Protein AF-A0A7C7ZT08-F1 (afdb_monomer_lite)

Foldseek 3Di:
DDDDDLDDDAFDDQQDPPDPSCVVQVVVVFFQDPPCVQRDRLAQRGQDDPDGSVVVNVVSVVVQCVVCVVHHRVVSVVVVVVVVQVVCVVVVNHDDPPPVCVQPDPRDGND

Secondary structure (DSSP, 8-state):
-----S----------TTSHHHHHHHHTT-B----GGG-SSSS--B--SSS-HHHHHHHHHHHHHHHTSSS-HHHHHHHHHHHHHHHHHHTT------GGGTTEETTEE--

Sequence (111 aa):
LEIELDLAEFTVLTPFPHTTAFEDLHRQNRILSRDWNEYSADRVVFQPAQMSPEKLQELYHYAWDAFYRDEPQSFKMFKLLQQVSKREMRDNTYRPRKRELASQAFGEKVL

pLDDT: mean 92.22, std 8.61, range [45.69, 98.38]

Radius of gyration: 20.72 Å; chains: 1; bounding box: 52×33×48 Å

Structure (mmCIF, N/CA/C/O backbone):
data_AF-A0A7C7ZT08-F1
#
_entry.id   AF-A0A7C7ZT08-F1
#
loop_
_atom_site.group_PDB
_atom_site.id
_atom_site.type_symbol
_atom_site.label_atom_id
_atom_site.label_alt_id
_atom_site.label_comp_id
_atom_site.label_asym_id
_atom_site.label_entity_id
_atom_site.label_seq_id
_atom_site.pdbx_PDB_ins_code
_atom_site.Cartn_x
_atom_site.Cartn_y
_atom_site.Cartn_z
_atom_site.occupancy
_atom_site.B_iso_or_equiv
_atom_site.auth_seq_id
_atom_site.auth_comp_id
_atom_site.auth_asym_id
_atom_site.auth_atom_id
_atom_site.pdbx_PDB_model_num
ATOM 1 N N . LEU A 1 1 ? -13.095 -6.421 -23.282 1.00 45.69 1 LEU A N 1
ATOM 2 C CA . LEU A 1 1 ? -11.837 -5.659 -23.160 1.00 45.69 1 LEU A CA 1
ATOM 3 C C . LEU A 1 1 ? -11.136 -6.222 -21.934 1.00 45.69 1 LEU A C 1
ATOM 5 O O . LEU A 1 1 ? -11.528 -5.879 -20.829 1.00 45.69 1 LEU A O 1
ATOM 9 N N . GLU A 1 2 ? -10.233 -7.181 -22.112 1.00 51.94 2 GLU A N 1
ATOM 10 C CA . GLU A 1 2 ? -9.375 -7.642 -21.015 1.00 51.94 2 GLU A CA 1
ATOM 11 C C . GLU A 1 2 ? -8.186 -6.685 -20.956 1.00 51.94 2 GLU A C 1
ATOM 13 O O . GLU A 1 2 ? -7.490 -6.500 -21.954 1.00 51.94 2 GLU A O 1
ATOM 18 N N . ILE A 1 3 ? -8.031 -5.987 -19.832 1.00 71.44 3 ILE A N 1
ATOM 19 C CA . ILE A 1 3 ? -6.866 -5.139 -19.583 1.00 71.44 3 ILE A CA 1
ATOM 20 C C . ILE A 1 3 ? -5.838 -6.035 -18.902 1.00 71.44 3 ILE A C 1
ATOM 22 O O . ILE A 1 3 ? -6.034 -6.441 -17.757 1.00 71.44 3 ILE A O 1
ATOM 26 N N . GLU A 1 4 ? -4.766 -6.364 -19.613 1.00 75.69 4 GLU A N 1
ATOM 27 C CA . GLU A 1 4 ? -3.625 -7.066 -19.037 1.00 75.69 4 GLU A CA 1
ATOM 28 C C . GLU A 1 4 ? -2.825 -6.063 -18.192 1.00 75.69 4 GLU A C 1
ATOM 30 O O . GLU A 1 4 ? -2.284 -5.087 -18.709 1.00 75.69 4 GLU A O 1
ATOM 35 N N . LEU A 1 5 ? -2.841 -6.239 -16.869 1.00 80.38 5 LEU A N 1
ATOM 36 C CA . LEU A 1 5 ? -2.156 -5.346 -15.935 1.00 80.38 5 LEU A CA 1
ATOM 37 C C . LEU A 1 5 ? -0.705 -5.800 -15.737 1.00 80.38 5 LEU A C 1
ATOM 39 O O . LEU A 1 5 ? -0.443 -6.881 -15.199 1.00 80.38 5 LEU A O 1
ATOM 43 N N . ASP A 1 6 ? 0.242 -4.940 -16.110 1.00 84.06 6 ASP A N 1
ATOM 44 C CA . ASP A 1 6 ? 1.671 -5.193 -15.898 1.00 84.06 6 ASP A CA 1
ATOM 45 C C . ASP A 1 6 ? 2.027 -5.198 -14.403 1.00 84.06 6 ASP A C 1
ATOM 47 O O . ASP A 1 6 ? 2.751 -6.076 -13.931 1.00 84.06 6 ASP A O 1
ATOM 51 N N . LEU A 1 7 ? 1.475 -4.242 -13.650 1.00 91.38 7 LEU A N 1
ATOM 52 C CA . LEU A 1 7 ? 1.667 -4.044 -12.213 1.00 91.38 7 LEU A CA 1
ATOM 53 C C . LEU A 1 7 ? 0.369 -3.542 -11.576 1.00 91.38 7 LEU A C 1
ATOM 55 O O . LEU A 1 7 ? -0.373 -2.773 -12.187 1.00 91.38 7 LEU A O 1
ATOM 59 N N . ALA A 1 8 ? 0.137 -3.937 -10.329 1.00 92.50 8 ALA A N 1
ATOM 60 C CA . ALA A 1 8 ? -0.944 -3.428 -9.495 1.00 92.50 8 ALA A CA 1
ATOM 61 C C . ALA A 1 8 ? -0.421 -3.075 -8.099 1.00 92.50 8 ALA A C 1
ATOM 63 O O . ALA A 1 8 ? 0.450 -3.763 -7.563 1.00 92.50 8 ALA A O 1
ATOM 64 N N . GLU A 1 9 ? -0.977 -2.010 -7.532 1.00 93.62 9 GLU A N 1
ATOM 65 C CA . GLU A 1 9 ? -0.759 -1.581 -6.154 1.00 93.62 9 GLU A CA 1
ATOM 66 C C . GLU A 1 9 ? -2.086 -1.726 -5.411 1.00 93.62 9 GLU A C 1
ATOM 68 O O . GLU A 1 9 ? -3.117 -1.239 -5.885 1.00 93.62 9 GLU A O 1
ATOM 73 N N . PHE A 1 10 ? -2.068 -2.382 -4.254 1.00 95.75 10 PHE A N 1
ATOM 74 C CA . PHE A 1 10 ? -3.242 -2.503 -3.395 1.00 95.75 10 PHE A CA 1
ATOM 75 C C . PHE A 1 10 ? -2.988 -1.759 -2.092 1.00 95.75 10 PHE A C 1
ATOM 77 O O . PHE A 1 10 ? -1.903 -1.858 -1.524 1.00 95.75 10 PHE A O 1
ATOM 84 N N . THR A 1 11 ? -3.998 -1.041 -1.608 1.00 96.88 11 THR A N 1
ATOM 85 C CA . THR A 1 11 ? -3.939 -0.269 -0.364 1.00 96.88 11 THR A CA 1
ATOM 86 C C . THR A 1 11 ? -5.194 -0.490 0.473 1.00 96.88 11 THR A C 1
ATOM 88 O O . THR A 1 11 ? -6.270 -0.817 -0.034 1.00 96.88 11 THR A O 1
ATOM 91 N N . VAL A 1 12 ? -5.051 -0.308 1.780 1.00 96.62 12 VAL A N 1
ATOM 92 C CA . VAL A 1 12 ? -6.152 -0.201 2.734 1.00 96.62 12 VAL A CA 1
ATOM 93 C C . VAL A 1 12 ? -6.524 1.273 2.877 1.00 96.62 12 VAL A C 1
ATOM 95 O O . VAL A 1 12 ? -5.661 2.150 2.863 1.00 96.62 12 VAL A O 1
ATOM 98 N N . LEU A 1 13 ? -7.817 1.564 3.056 1.00 96.12 13 LEU A N 1
ATOM 99 C CA . LEU A 1 13 ? -8.257 2.904 3.442 1.00 96.12 13 LEU A CA 1
ATOM 100 C C . LEU A 1 13 ? -7.587 3.307 4.763 1.00 96.12 13 LEU A C 1
ATOM 102 O O . LEU A 1 13 ? -7.962 2.823 5.831 1.00 96.12 13 LEU A O 1
ATOM 106 N N . THR A 1 14 ? -6.641 4.237 4.691 1.00 96.50 14 THR A N 1
ATOM 107 C CA . THR A 1 14 ? -6.030 4.860 5.865 1.00 96.50 14 THR A CA 1
ATOM 108 C C . THR A 1 14 ? -6.675 6.224 6.108 1.00 96.50 14 THR A C 1
ATOM 110 O O . THR A 1 14 ? -6.485 7.147 5.312 1.00 96.50 14 THR A O 1
ATOM 113 N N . PRO A 1 15 ? -7.461 6.386 7.187 1.00 96.44 15 PRO A N 1
ATOM 114 C CA . PRO A 1 15 ? -8.136 7.641 7.484 1.00 96.44 15 PRO A CA 1
ATOM 115 C C . PRO A 1 15 ? -7.160 8.648 8.101 1.00 96.44 15 PRO A C 1
ATOM 117 O O . PRO A 1 15 ? -7.121 8.812 9.311 1.00 96.44 15 PRO A O 1
ATOM 120 N N . PHE A 1 16 ? -6.352 9.327 7.290 1.00 96.50 16 PHE A N 1
ATOM 121 C CA . PHE A 1 16 ? -5.384 10.308 7.794 1.00 96.50 16 PHE A CA 1
ATOM 122 C C . PHE A 1 16 ? -6.044 11.451 8.589 1.00 96.50 16 PHE A C 1
ATOM 124 O O . PHE A 1 16 ? -7.184 11.829 8.289 1.00 96.50 16 PHE A O 1
ATOM 131 N N . PRO A 1 17 ? -5.348 12.033 9.584 1.00 93.00 17 PRO A N 1
ATOM 132 C CA . PRO A 1 17 ? -5.886 13.152 10.347 1.00 93.00 17 PRO A CA 1
ATOM 133 C C . PRO A 1 17 ? -6.268 14.320 9.429 1.00 93.00 17 PRO A C 1
ATOM 135 O O . PRO A 1 17 ? -5.640 14.549 8.398 1.00 93.00 17 PRO A O 1
ATOM 138 N N . HIS A 1 18 ? -7.319 15.048 9.814 1.00 93.81 18 HIS A N 1
ATOM 139 C CA . HIS A 1 18 ? -7.914 16.150 9.039 1.00 93.81 18 HIS A CA 1
ATOM 140 C C . HIS A 1 18 ? -8.552 15.747 7.697 1.00 93.81 18 HIS A C 1
ATOM 142 O O . HIS A 1 18 ? -8.845 16.609 6.871 1.00 93.81 18 HIS A O 1
ATOM 148 N N . THR A 1 19 ? -8.806 14.455 7.473 1.00 96.81 19 THR A N 1
ATOM 149 C CA . THR A 1 19 ? -9.636 13.991 6.353 1.00 96.81 19 THR A CA 1
ATOM 150 C C . THR A 1 19 ? -11.076 13.762 6.795 1.00 96.81 19 THR A C 1
ATOM 152 O O . THR A 1 19 ? -11.335 13.356 7.929 1.00 96.81 19 THR A O 1
ATOM 155 N N . THR A 1 20 ? -12.025 13.922 5.871 1.00 97.44 20 THR A N 1
ATOM 156 C CA . THR A 1 20 ? -13.435 13.581 6.120 1.00 97.44 20 THR A CA 1
ATOM 157 C C . THR A 1 20 ? -13.603 12.115 6.528 1.00 97.44 20 THR A C 1
ATOM 159 O O . THR A 1 20 ? -14.376 11.810 7.430 1.00 97.44 20 THR A O 1
ATOM 162 N N . ALA A 1 21 ? -12.809 11.208 5.946 1.00 96.31 21 ALA A N 1
ATOM 163 C CA . ALA A 1 21 ? -12.816 9.794 6.318 1.00 96.31 21 ALA A CA 1
ATOM 164 C C . ALA A 1 21 ? -12.464 9.580 7.800 1.00 96.31 21 ALA A C 1
ATOM 166 O O . ALA A 1 21 ? -13.111 8.781 8.480 1.00 96.31 21 ALA A O 1
ATOM 167 N N . PHE A 1 22 ? -11.467 10.308 8.314 1.00 97.06 22 PHE A N 1
ATOM 168 C CA . PHE A 1 22 ? -11.125 10.271 9.733 1.00 97.06 22 PHE A CA 1
ATOM 169 C C . PHE A 1 22 ? -12.235 10.849 10.600 1.00 97.06 22 PHE A C 1
ATOM 171 O O . PHE A 1 22 ? -12.626 10.208 11.569 1.00 97.06 22 PHE A O 1
ATOM 178 N N . GLU A 1 23 ? -12.773 12.018 10.250 1.00 97.25 23 GLU A N 1
ATOM 179 C CA . GLU A 1 23 ? -13.849 12.656 11.016 1.00 97.25 23 GLU A CA 1
ATOM 180 C C . GLU A 1 23 ? -15.087 11.759 11.137 1.00 97.25 23 GLU A C 1
ATOM 182 O O . GLU A 1 23 ? -15.634 11.597 12.233 1.00 97.25 23 GLU A O 1
ATOM 187 N N . ASP A 1 24 ? -15.499 11.128 10.037 1.00 97.81 24 ASP A N 1
ATOM 188 C CA . ASP A 1 24 ? -16.665 10.249 9.998 1.00 97.81 24 ASP A CA 1
ATOM 189 C C . ASP A 1 24 ? -16.453 8.981 10.828 1.00 97.81 24 ASP A C 1
ATOM 191 O O . ASP A 1 24 ? -17.298 8.624 11.655 1.00 97.81 24 ASP A O 1
ATOM 195 N N . LEU A 1 25 ? -15.314 8.305 10.648 1.00 97.81 25 LEU A N 1
ATOM 196 C CA . LEU A 1 25 ? -14.987 7.094 11.404 1.00 97.81 25 LEU A CA 1
ATOM 197 C C . LEU A 1 25 ? -14.755 7.396 12.886 1.00 97.81 25 LEU A C 1
ATOM 199 O O . LEU A 1 25 ? -15.140 6.599 13.742 1.00 97.81 25 LEU A O 1
ATOM 203 N N . HIS A 1 26 ? -14.177 8.553 13.207 1.00 97.00 26 HIS A N 1
ATOM 204 C CA . HIS A 1 26 ? -13.986 9.002 14.579 1.00 97.00 26 HIS A CA 1
ATOM 205 C C . HIS A 1 26 ? -15.326 9.266 15.270 1.00 97.00 26 HIS A C 1
ATOM 207 O O . HIS A 1 26 ? -15.555 8.747 16.361 1.00 97.00 26 HIS A O 1
ATOM 213 N N . ARG A 1 27 ? -16.251 9.981 14.612 1.00 97.69 27 ARG A N 1
ATOM 214 C CA . ARG A 1 27 ? -17.608 10.243 15.129 1.00 97.69 27 ARG A CA 1
ATOM 215 C C . ARG A 1 27 ? -18.398 8.958 15.373 1.00 97.69 27 ARG A C 1
ATOM 217 O O . ARG A 1 27 ? -19.195 8.887 16.301 1.00 97.69 27 ARG A O 1
ATOM 224 N N . GLN A 1 28 ? -18.159 7.940 14.551 1.00 97.69 28 GLN A N 1
ATOM 225 C CA . GLN A 1 28 ? -18.763 6.615 14.691 1.00 97.69 28 GLN A CA 1
ATOM 226 C C . GLN A 1 28 ? 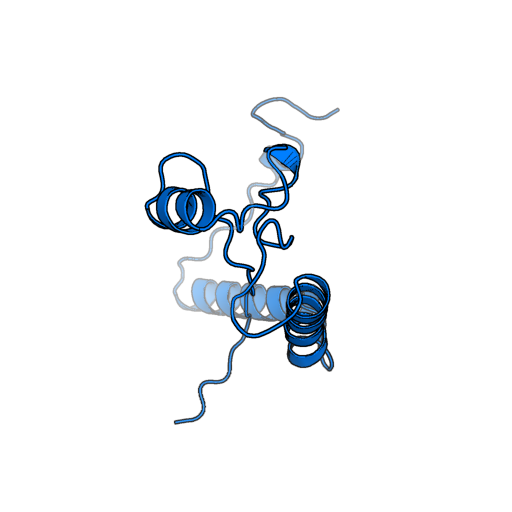-18.064 5.730 15.740 1.00 97.69 28 GLN A C 1
ATOM 228 O O . GLN A 1 28 ? -18.485 4.594 15.929 1.00 97.69 28 GLN A O 1
ATOM 233 N N . ASN A 1 29 ? -17.013 6.214 16.417 1.00 97.44 29 ASN A N 1
ATOM 234 C CA . ASN A 1 29 ? -16.169 5.437 17.336 1.00 97.44 29 ASN A CA 1
ATOM 235 C C . ASN A 1 29 ? -15.540 4.191 16.687 1.00 97.44 29 ASN A C 1
ATOM 237 O O . ASN A 1 29 ? -15.408 3.143 17.313 1.00 97.44 29 ASN A O 1
ATOM 241 N N . ARG A 1 30 ? -15.150 4.302 15.413 1.00 97.88 30 ARG A N 1
ATOM 242 C CA . ARG A 1 30 ? -14.594 3.201 14.614 1.00 97.88 30 ARG A CA 1
ATOM 243 C C . ARG A 1 30 ? -13.087 3.306 14.388 1.00 97.88 30 ARG A C 1
ATOM 245 O O . ARG A 1 30 ? -12.546 2.474 13.678 1.00 97.88 30 ARG A O 1
ATOM 252 N N . ILE A 1 31 ? -12.390 4.286 14.961 1.00 97.94 31 ILE A N 1
ATOM 253 C CA . ILE A 1 31 ? -10.917 4.356 14.911 1.00 97.94 31 ILE A CA 1
ATOM 254 C C . ILE A 1 31 ? -10.329 3.418 15.972 1.00 97.94 31 ILE A C 1
ATOM 256 O O . ILE A 1 31 ? -10.643 3.562 17.152 1.00 97.94 31 ILE A O 1
ATOM 260 N N . LEU A 1 32 ? -9.476 2.480 15.552 1.00 97.25 32 LEU A N 1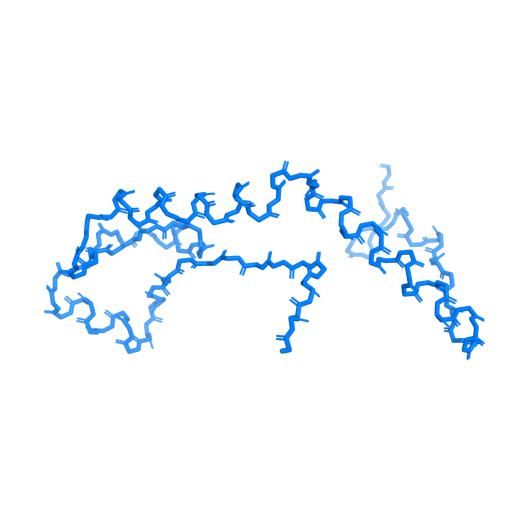
ATOM 261 C CA . LEU A 1 32 ? -8.859 1.472 16.425 1.00 97.25 32 LEU A CA 1
ATOM 262 C C . LEU A 1 32 ? -7.543 1.960 17.036 1.00 97.25 32 LEU A C 1
ATOM 264 O O . LEU A 1 32 ? -7.227 1.612 18.170 1.00 97.25 32 LEU A O 1
ATOM 268 N N . SER A 1 33 ? -6.792 2.785 16.301 1.00 95.56 33 SER A N 1
ATOM 269 C CA . SER A 1 33 ? -5.479 3.281 16.716 1.00 95.56 33 SER A CA 1
ATOM 270 C C . SER A 1 33 ? -5.323 4.774 16.452 1.00 95.56 33 SER A C 1
ATOM 272 O O . SER A 1 33 ? -5.809 5.302 15.451 1.00 95.56 33 SER A O 1
ATOM 274 N N . ARG A 1 34 ? -4.634 5.462 17.365 1.00 92.94 34 ARG A N 1
ATOM 275 C CA . ARG A 1 34 ? -4.231 6.874 17.232 1.00 92.94 34 ARG A CA 1
ATOM 276 C C . ARG A 1 34 ? -2.711 7.030 17.106 1.00 92.94 34 ARG A C 1
ATOM 278 O O . ARG A 1 34 ? -2.224 8.155 17.142 1.00 92.94 34 ARG A O 1
ATOM 285 N N . ASP A 1 35 ? -1.976 5.923 16.990 1.00 95.50 35 ASP A N 1
ATOM 286 C CA . ASP A 1 35 ? -0.551 5.968 16.677 1.00 95.50 35 ASP A CA 1
ATOM 287 C C . ASP A 1 35 ? -0.380 6.195 15.174 1.00 95.50 35 ASP A C 1
ATOM 289 O O . ASP A 1 35 ? -0.697 5.333 14.356 1.00 95.50 35 ASP A O 1
ATOM 293 N N . TRP A 1 36 ? 0.118 7.373 14.808 1.00 93.94 36 TRP A N 1
ATOM 294 C CA . TRP A 1 36 ? 0.313 7.767 13.416 1.00 93.94 36 TRP A CA 1
ATOM 295 C C . TRP A 1 36 ? 1.361 6.921 12.687 1.00 93.94 36 TRP A C 1
ATOM 297 O O . TRP A 1 36 ? 1.331 6.867 11.461 1.00 93.94 36 TRP A O 1
ATOM 307 N N . ASN A 1 37 ? 2.239 6.216 13.409 1.00 95.31 37 ASN A N 1
ATOM 308 C CA . ASN A 1 37 ? 3.184 5.281 12.795 1.00 95.31 37 ASN A CA 1
ATOM 309 C C . ASN A 1 37 ? 2.481 4.078 12.144 1.00 95.31 37 ASN A C 1
ATOM 311 O O . ASN A 1 37 ? 3.068 3.416 11.297 1.00 95.31 37 ASN A O 1
ATOM 315 N N . GLU A 1 38 ? 1.225 3.801 12.508 1.00 95.50 38 GLU A N 1
ATOM 316 C CA . GLU A 1 38 ? 0.430 2.712 11.929 1.00 95.50 38 GLU A CA 1
ATOM 317 C C . GLU A 1 38 ? -0.330 3.120 10.653 1.00 95.50 38 GLU A C 1
ATOM 319 O O . GLU A 1 38 ? -1.012 2.297 10.047 1.00 95.50 38 GLU A O 1
ATOM 324 N N .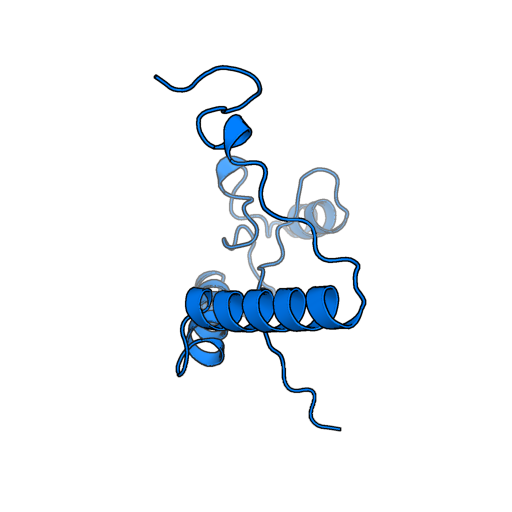 TYR A 1 39 ? -0.249 4.388 10.237 1.00 96.31 39 TYR A N 1
ATOM 325 C CA . TYR A 1 39 ? -1.024 4.949 9.127 1.00 96.31 39 TYR A CA 1
ATOM 326 C C . TYR A 1 39 ? -0.239 4.839 7.809 1.00 96.31 39 TYR A C 1
ATOM 328 O O . TYR A 1 39 ? 0.103 5.839 7.181 1.00 96.31 39 TYR A O 1
ATOM 336 N N . SER A 1 40 ? 0.056 3.607 7.395 1.00 95.44 40 SER A N 1
ATOM 337 C CA . SER A 1 40 ? 0.984 3.281 6.299 1.00 95.44 40 SER A CA 1
ATOM 338 C C . SER A 1 40 ? 0.327 2.749 5.013 1.00 95.44 40 SER A C 1
ATOM 340 O O . SER A 1 40 ? 1.030 2.325 4.103 1.00 95.44 40 SER A O 1
ATOM 342 N N . ALA A 1 41 ? -1.006 2.812 4.889 1.00 96.31 41 ALA A N 1
ATOM 343 C CA . ALA A 1 41 ? -1.787 2.328 3.732 1.00 96.31 41 ALA A CA 1
ATOM 344 C C . ALA A 1 41 ? -1.757 0.809 3.466 1.00 96.31 41 ALA A C 1
ATOM 346 O O . ALA A 1 41 ? -2.435 0.334 2.557 1.00 96.31 41 ALA A O 1
ATOM 347 N N . ASP A 1 42 ? -1.066 0.035 4.293 1.00 96.31 42 ASP A N 1
ATOM 348 C CA . ASP A 1 42 ? -1.067 -1.433 4.320 1.00 96.31 42 ASP A CA 1
ATOM 349 C C . ASP A 1 42 ? -1.732 -2.002 5.585 1.00 96.31 42 ASP A C 1
ATOM 351 O O . ASP A 1 42 ? -2.082 -3.182 5.630 1.00 96.31 42 ASP A O 1
ATOM 355 N N . ARG A 1 43 ? -1.940 -1.162 6.607 1.00 97.12 43 ARG A N 1
ATOM 356 C CA . ARG A 1 43 ? -2.490 -1.554 7.905 1.00 97.12 43 ARG A CA 1
ATOM 357 C C . ARG A 1 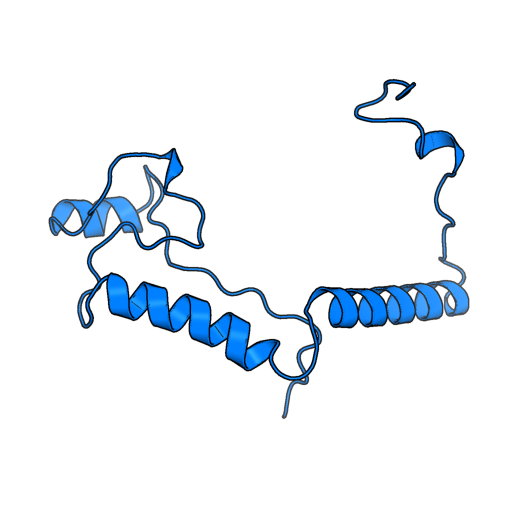43 ? -3.906 -1.034 8.139 1.00 97.12 43 ARG A C 1
ATOM 359 O O . ARG A 1 43 ? -4.211 0.147 7.958 1.00 97.12 43 ARG A O 1
ATOM 366 N N . VAL A 1 44 ? -4.773 -1.918 8.630 1.00 97.88 44 VAL A N 1
ATOM 367 C CA . VAL A 1 44 ? -6.130 -1.568 9.066 1.00 97.88 44 VAL A CA 1
ATOM 368 C C . VAL A 1 44 ? -6.095 -0.910 10.451 1.00 97.88 44 VAL A C 1
AT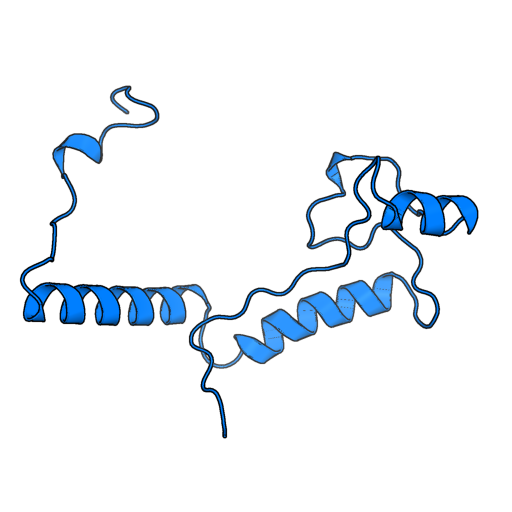OM 370 O O . VAL A 1 44 ? -5.800 -1.553 11.455 1.00 97.88 44 VAL A O 1
ATOM 373 N N . VAL A 1 45 ? -6.445 0.379 10.513 1.00 97.75 45 VAL A N 1
ATOM 374 C CA . VAL A 1 45 ? -6.483 1.188 11.756 1.00 97.75 45 VAL A CA 1
ATOM 375 C C . VAL A 1 45 ? -7.899 1.619 12.163 1.00 97.75 45 VAL A C 1
ATOM 377 O O . VAL A 1 45 ? -8.087 2.471 13.036 1.00 97.75 45 VAL A O 1
ATOM 380 N N . PHE A 1 46 ? -8.921 1.039 11.536 1.00 98.06 46 PHE A N 1
ATOM 381 C CA . PHE A 1 46 ? -10.328 1.336 11.794 1.00 98.06 46 PHE A CA 1
ATOM 382 C C . PHE A 1 46 ? -11.181 0.063 11.730 1.00 98.06 46 PHE A C 1
ATOM 384 O O . PHE A 1 46 ? -10.806 -0.909 11.085 1.00 98.06 46 PHE A O 1
ATOM 391 N N . GLN A 1 47 ? -12.347 0.074 12.372 1.00 98.12 47 GLN A N 1
ATOM 392 C CA . GLN A 1 47 ? -13.341 -0.993 12.336 1.00 98.12 47 GLN A CA 1
ATOM 393 C C . GLN A 1 47 ? -14.179 -0.877 11.056 1.00 98.12 47 GLN A C 1
ATOM 395 O O . GLN A 1 47 ? -14.945 0.086 10.943 1.00 98.12 47 GLN A O 1
ATOM 400 N N . PRO A 1 48 ? -14.117 -1.814 10.091 1.00 97.19 48 PRO A N 1
ATOM 401 C CA . PRO A 1 48 ? -14.996 -1.816 8.921 1.00 97.19 48 PRO A CA 1
ATOM 402 C C . PRO A 1 48 ? -16.459 -2.101 9.303 1.00 97.19 48 PRO A C 1
ATOM 404 O O . PRO A 1 48 ? -16.739 -2.645 10.367 1.00 97.19 48 PRO A O 1
ATOM 407 N N . ALA A 1 49 ? -17.408 -1.710 8.444 1.00 96.06 49 ALA A N 1
ATOM 408 C CA . ALA A 1 49 ? -18.839 -1.753 8.773 1.00 96.06 49 ALA A CA 1
ATOM 409 C C . ALA A 1 49 ? -19.454 -3.152 8.620 1.00 96.06 49 ALA A C 1
ATOM 411 O O . ALA A 1 49 ? -20.451 -3.455 9.262 1.00 96.06 49 ALA A O 1
ATOM 412 N N . GLN A 1 50 ? -18.886 -3.973 7.734 1.00 96.38 50 GLN A N 1
ATOM 413 C CA . GLN A 1 50 ? -19.459 -5.254 7.297 1.00 96.38 50 GLN A CA 1
ATOM 414 C C . GLN A 1 50 ? -18.499 -6.436 7.510 1.00 96.38 50 GLN A C 1
ATOM 416 O O . GLN A 1 50 ? -18.792 -7.554 7.105 1.00 96.38 50 GLN A O 1
ATOM 421 N N . MET A 1 51 ? -17.328 -6.196 8.106 1.00 97.06 51 MET A N 1
ATOM 422 C CA . MET A 1 51 ? -16.325 -7.227 8.373 1.00 97.06 51 MET A CA 1
ATOM 423 C C . MET A 1 51 ? -15.441 -6.830 9.552 1.00 97.06 51 MET A C 1
ATOM 425 O O . MET A 1 51 ? -15.418 -5.662 9.949 1.00 97.06 51 MET A O 1
ATOM 429 N N . SER A 1 52 ? -14.707 -7.799 10.097 1.00 98.25 52 SER A N 1
ATOM 430 C CA . SER A 1 52 ? -13.715 -7.521 11.131 1.00 98.25 52 SER A CA 1
ATOM 431 C C . SER A 1 52 ? -12.470 -6.836 10.535 1.00 98.25 52 SER A C 1
ATOM 433 O O . SER A 1 52 ? -12.204 -6.985 9.335 1.00 98.25 52 SER A O 1
ATOM 435 N N . PRO A 1 53 ? -11.698 -6.086 11.341 1.00 98.06 53 PRO A N 1
ATOM 436 C CA . PRO A 1 53 ? -10.434 -5.491 10.906 1.00 98.06 53 PRO A CA 1
ATOM 437 C C . PRO A 1 53 ? -9.450 -6.544 10.385 1.00 98.06 53 PRO A C 1
ATOM 439 O O . PRO A 1 53 ? -8.811 -6.346 9.355 1.00 98.06 53 PRO A O 1
ATOM 442 N N . GLU A 1 54 ? -9.398 -7.701 11.047 1.00 98.25 54 GLU A N 1
ATOM 443 C CA . GLU A 1 54 ? -8.531 -8.825 10.690 1.00 98.25 54 GLU A CA 1
ATOM 444 C C . GLU A 1 54 ? -8.917 -9.392 9.327 1.00 98.25 54 GLU A C 1
ATOM 446 O O . GLU A 1 54 ? -8.042 -9.694 8.519 1.00 98.25 54 GLU A O 1
ATOM 451 N N . LYS A 1 55 ? -10.222 -9.480 9.031 1.00 98.38 55 LYS A N 1
ATOM 452 C CA . LYS A 1 55 ? -10.676 -9.950 7.723 1.00 98.38 55 LYS A CA 1
ATOM 453 C C . LYS A 1 55 ? -10.284 -8.987 6.606 1.00 98.38 55 LYS A C 1
ATOM 455 O O . LYS A 1 55 ? -9.888 -9.432 5.533 1.00 98.38 55 LYS A O 1
ATOM 460 N N . LEU A 1 56 ? -10.372 -7.678 6.843 1.00 98.25 56 LEU A N 1
ATOM 461 C CA . LEU A 1 56 ? -9.912 -6.694 5.863 1.00 98.25 56 LEU A CA 1
ATOM 462 C C . LEU A 1 56 ? -8.393 -6.792 5.645 1.00 98.25 56 LEU A C 1
ATOM 464 O O . LEU A 1 56 ? -7.942 -6.744 4.503 1.00 98.25 56 LEU A O 1
ATOM 468 N N . GLN A 1 57 ? -7.622 -6.990 6.717 1.00 98.38 57 GLN A N 1
ATOM 469 C CA . GLN A 1 57 ? -6.172 -7.180 6.641 1.00 98.38 57 GLN A CA 1
ATOM 470 C C . GLN A 1 57 ? -5.807 -8.457 5.862 1.00 98.38 57 GLN A C 1
ATOM 472 O O . GLN A 1 57 ? -4.933 -8.434 5.000 1.00 98.38 57 GLN A O 1
ATOM 477 N N . GLU A 1 58 ? -6.514 -9.564 6.104 1.00 98.38 58 GLU A N 1
ATOM 478 C CA . GLU A 1 58 ? -6.360 -10.818 5.355 1.00 98.38 58 GLU A CA 1
ATOM 479 C C . GLU A 1 58 ? -6.630 -10.616 3.856 1.00 98.38 58 GLU A C 1
ATOM 481 O O . GLU A 1 58 ? -5.852 -11.063 3.016 1.00 98.38 58 GLU A O 1
ATOM 486 N N . LEU A 1 59 ? -7.710 -9.906 3.509 1.00 97.94 59 LEU A N 1
ATOM 487 C CA . LEU A 1 59 ? -8.068 -9.627 2.116 1.00 97.94 59 LEU A CA 1
ATOM 488 C C . LEU A 1 59 ? -7.043 -8.731 1.411 1.00 97.94 59 LEU A C 1
ATOM 490 O O . LEU A 1 59 ? -6.798 -8.921 0.220 1.00 97.94 59 LEU A O 1
ATOM 494 N N . TYR A 1 60 ? -6.431 -7.790 2.133 1.00 97.88 60 TYR A N 1
ATOM 495 C CA . TYR A 1 60 ? -5.319 -6.993 1.618 1.00 97.88 60 TYR A CA 1
ATOM 496 C C . TYR A 1 60 ? -4.136 -7.883 1.211 1.00 97.88 60 TYR A C 1
ATOM 498 O O . TYR A 1 60 ? -3.665 -7.789 0.077 1.00 97.88 60 TYR A O 1
ATOM 506 N N . HIS A 1 61 ? -3.703 -8.798 2.086 1.00 97.94 61 HIS A N 1
ATOM 507 C CA . HIS A 1 61 ? -2.623 -9.737 1.763 1.00 97.94 61 HIS A CA 1
ATOM 508 C C . HIS A 1 61 ? -3.006 -10.677 0.614 1.00 97.94 61 HIS A C 1
ATOM 510 O O . HIS A 1 61 ? -2.231 -10.853 -0.323 1.00 97.94 61 HIS A O 1
ATOM 516 N N . TYR A 1 62 ? -4.239 -11.193 0.623 1.00 97.94 62 TYR A N 1
ATOM 517 C CA . TYR A 1 62 ? -4.756 -12.033 -0.455 1.00 97.94 62 TYR A CA 1
ATOM 518 C C . TYR A 1 62 ? -4.700 -11.341 -1.824 1.00 97.94 62 TYR A C 1
ATOM 520 O O . TYR A 1 62 ? -4.381 -11.994 -2.812 1.00 97.94 62 TYR A O 1
ATOM 528 N N . ALA A 1 63 ? -4.997 -10.040 -1.910 1.00 96.75 63 ALA A N 1
ATOM 529 C CA . ALA A 1 63 ? -4.953 -9.308 -3.176 1.00 96.75 63 ALA A CA 1
ATOM 530 C C . ALA A 1 63 ? -3.538 -9.286 -3.781 1.00 96.75 63 ALA A C 1
ATOM 532 O O . ALA A 1 63 ? -3.371 -9.586 -4.966 1.00 96.75 63 ALA A O 1
ATOM 533 N N . TRP A 1 64 ? -2.526 -9.008 -2.955 1.00 96.44 64 TRP A N 1
ATOM 534 C CA . TRP A 1 64 ? -1.119 -9.063 -3.353 1.00 96.44 64 TRP A CA 1
ATOM 535 C C . TRP A 1 64 ? -0.695 -10.479 -3.758 1.00 96.44 64 TRP A C 1
ATOM 537 O O . TRP A 1 64 ? -0.174 -10.671 -4.859 1.00 96.44 64 TRP A O 1
ATOM 547 N N . ASP A 1 65 ? -0.982 -11.476 -2.918 1.00 95.88 65 ASP A N 1
ATOM 548 C CA . ASP A 1 65 ? -0.597 -12.871 -3.156 1.00 95.88 65 ASP A CA 1
ATOM 549 C C . ASP A 1 65 ? -1.277 -13.463 -4.392 1.00 95.88 65 ASP A C 1
ATOM 551 O O . ASP A 1 65 ? -0.671 -14.227 -5.140 1.00 95.88 65 ASP A O 1
ATOM 555 N N . ALA A 1 66 ? -2.545 -13.126 -4.627 1.00 95.56 66 ALA A N 1
ATOM 556 C CA . ALA A 1 66 ? -3.285 -13.602 -5.786 1.00 95.56 66 ALA A CA 1
ATOM 557 C C . ALA A 1 66 ? -2.778 -12.962 -7.082 1.00 95.56 66 ALA A C 1
ATOM 559 O O . ALA A 1 66 ? -2.640 -13.665 -8.081 1.00 95.56 66 ALA A O 1
ATOM 560 N N . PHE A 1 67 ? -2.483 -11.658 -7.074 1.00 94.06 67 PHE A N 1
ATOM 561 C CA . PHE A 1 67 ? -2.029 -10.948 -8.271 1.00 94.06 67 PHE A CA 1
ATOM 562 C C . PHE A 1 67 ? -0.592 -11.318 -8.669 1.00 94.06 67 PHE A C 1
ATOM 564 O O . PHE A 1 67 ? -0.293 -11.449 -9.856 1.00 94.06 67 PHE A O 1
ATOM 571 N N . TYR A 1 68 ? 0.294 -11.515 -7.690 1.00 94.50 68 TYR A N 1
ATOM 572 C CA . TYR A 1 68 ? 1.710 -11.834 -7.915 1.00 94.50 68 TYR A CA 1
ATOM 573 C C . TYR A 1 68 ? 2.046 -13.322 -7.725 1.00 94.50 68 TYR A C 1
ATOM 575 O O . TYR A 1 68 ? 3.218 -13.676 -7.602 1.00 94.50 68 TYR A O 1
ATOM 583 N N . ARG A 1 69 ? 1.035 -14.204 -7.729 1.00 94.19 69 ARG A N 1
ATOM 584 C CA . ARG A 1 69 ? 1.201 -15.654 -7.528 1.00 94.19 69 ARG A CA 1
ATOM 585 C C . ARG A 1 69 ? 2.167 -16.287 -8.524 1.00 94.19 69 ARG A C 1
ATOM 587 O O . ARG A 1 69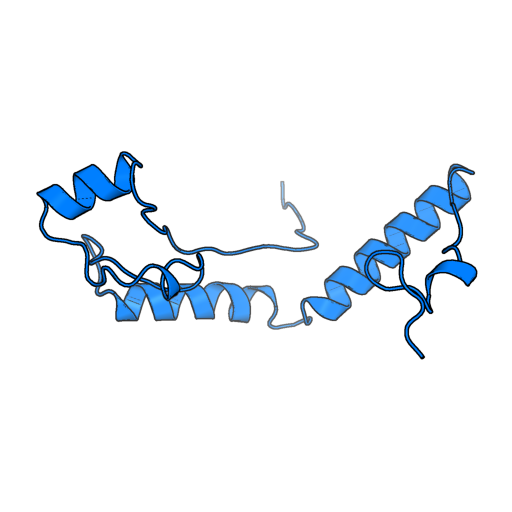 ? 3.049 -17.045 -8.133 1.00 94.19 69 ARG A O 1
ATOM 594 N N . ASP A 1 70 ? 1.956 -16.002 -9.804 1.00 93.06 70 ASP A N 1
ATOM 595 C CA . ASP A 1 70 ? 2.681 -16.661 -10.894 1.00 93.06 70 ASP A CA 1
ATOM 596 C C . ASP A 1 70 ? 4.002 -15.955 -11.205 1.00 93.06 70 ASP A C 1
ATOM 598 O O . ASP A 1 70 ? 4.947 -16.562 -11.709 1.00 93.06 70 ASP A O 1
ATOM 602 N N . GLU A 1 71 ? 4.075 -14.657 -10.905 1.00 92.44 71 GLU A N 1
ATOM 603 C CA . GLU A 1 71 ? 5.234 -13.834 -11.202 1.00 92.44 71 GLU A CA 1
ATOM 604 C C . GLU A 1 71 ? 5.459 -12.772 -10.118 1.00 92.44 71 GLU A C 1
ATOM 606 O O . GLU A 1 71 ? 4.591 -11.917 -9.917 1.00 92.44 71 GLU A O 1
ATOM 611 N N . PRO A 1 72 ? 6.640 -12.754 -9.467 1.00 93.38 72 PRO A N 1
ATOM 612 C CA . PRO A 1 72 ? 6.963 -11.745 -8.468 1.00 93.38 72 PRO A CA 1
ATOM 613 C C . PRO A 1 72 ? 6.913 -10.322 -9.032 1.00 93.38 72 PRO A C 1
ATOM 615 O O . PRO A 1 72 ? 7.357 -10.061 -10.155 1.00 93.38 72 PRO A O 1
ATOM 618 N N . GLN A 1 73 ? 6.475 -9.371 -8.203 1.00 93.19 73 GLN A N 1
ATOM 619 C CA . GLN A 1 73 ? 6.391 -7.948 -8.555 1.00 93.19 73 GLN A CA 1
ATOM 620 C C . GLN A 1 73 ? 7.705 -7.393 -9.121 1.00 93.19 73 GLN A C 1
ATOM 622 O O . GLN A 1 73 ? 7.700 -6.649 -10.103 1.00 93.19 73 GLN A O 1
ATOM 627 N N . SER A 1 74 ? 8.843 -7.783 -8.544 1.00 93.94 74 SER A N 1
ATOM 628 C CA . SER A 1 74 ? 10.168 -7.345 -8.993 1.00 93.94 74 SER A CA 1
ATOM 629 C C . SER A 1 74 ? 10.480 -7.777 -10.427 1.00 93.94 74 SER A C 1
ATOM 631 O O . SER A 1 74 ? 11.099 -7.024 -11.179 1.00 93.94 74 SER A O 1
ATOM 633 N N . PHE A 1 75 ? 10.020 -8.960 -10.837 1.00 94.00 75 PHE A N 1
ATOM 634 C CA . PHE A 1 75 ? 10.249 -9.470 -12.182 1.00 94.00 75 PHE A CA 1
ATOM 635 C C . PHE A 1 75 ? 9.295 -8.836 -13.203 1.00 94.00 75 PHE A C 1
ATOM 637 O O . PHE A 1 75 ? 9.741 -8.448 -14.285 1.00 94.00 75 PHE A O 1
ATOM 644 N N . LYS A 1 76 ? 8.028 -8.603 -12.829 1.00 92.06 76 LYS A N 1
ATOM 645 C CA . LYS A 1 76 ? 7.092 -7.771 -13.610 1.00 92.06 76 LYS A CA 1
ATOM 646 C C . LYS A 1 76 ? 7.652 -6.366 -13.848 1.00 92.06 76 LYS A C 1
ATOM 648 O O . LYS A 1 76 ? 7.731 -5.912 -14.989 1.00 92.06 76 LYS A O 1
ATOM 653 N N . MET A 1 77 ? 8.146 -5.720 -12.791 1.00 93.75 77 MET A N 1
ATOM 654 C CA . MET A 1 77 ? 8.801 -4.412 -12.878 1.00 93.75 77 MET A CA 1
ATOM 655 C C . MET A 1 77 ? 10.028 -4.448 -13.798 1.00 93.75 77 MET A C 1
ATOM 657 O O . MET A 1 77 ? 10.201 -3.567 -14.638 1.00 93.75 77 MET A O 1
ATOM 661 N N . PHE A 1 78 ? 10.867 -5.482 -13.692 1.00 93.62 78 PHE A N 1
ATOM 662 C CA . PHE A 1 78 ? 12.021 -5.649 -14.575 1.00 93.62 78 PHE A CA 1
ATOM 663 C C . PHE A 1 78 ? 11.616 -5.727 -16.055 1.00 93.62 78 PHE A C 1
ATOM 665 O O . PHE A 1 78 ? 12.202 -5.027 -16.885 1.00 93.62 78 PHE A O 1
ATOM 672 N N . LYS A 1 79 ? 10.598 -6.530 -16.395 1.00 92.88 79 LYS A N 1
ATOM 673 C CA . LYS A 1 79 ? 10.088 -6.632 -17.771 1.00 92.88 79 LYS A CA 1
ATOM 674 C C . LYS A 1 79 ? 9.556 -5.297 -18.281 1.00 92.88 79 LYS A C 1
ATOM 676 O O . LYS A 1 79 ? 9.895 -4.913 -19.402 1.00 92.88 79 LYS A O 1
ATOM 681 N N . LEU A 1 80 ? 8.789 -4.582 -17.456 1.00 92.19 80 LEU A N 1
ATOM 682 C CA . LEU A 1 80 ? 8.264 -3.261 -17.795 1.00 92.19 80 LEU A CA 1
ATOM 683 C C . LEU A 1 80 ? 9.403 -2.279 -18.101 1.00 92.19 80 LEU A C 1
ATOM 685 O O . LEU A 1 80 ? 9.424 -1.659 -19.164 1.00 92.19 80 LEU A O 1
ATOM 689 N N . LEU A 1 81 ? 10.404 -2.189 -17.220 1.00 92.44 81 LEU A N 1
ATOM 690 C CA . LEU A 1 81 ? 11.572 -1.329 -17.435 1.00 92.44 81 LEU A CA 1
ATOM 691 C C . LEU A 1 81 ? 12.334 -1.715 -18.709 1.00 92.44 81 LEU A C 1
ATOM 693 O O . LEU A 1 81 ? 12.715 -0.843 -19.489 1.00 92.44 81 LEU A O 1
ATOM 697 N N . GLN A 1 82 ? 12.505 -3.013 -18.973 1.00 93.12 82 GLN A N 1
ATOM 698 C CA . GLN A 1 82 ? 13.145 -3.491 -20.196 1.00 93.12 82 GLN A CA 1
ATOM 699 C C . GLN A 1 82 ? 12.356 -3.088 -21.454 1.00 93.12 82 GLN A C 1
ATOM 701 O O . GLN A 1 82 ? 12.957 -2.710 -22.464 1.00 93.12 82 GLN A O 1
ATOM 706 N N . GLN A 1 83 ? 11.024 -3.170 -21.422 1.00 93.06 83 GLN A N 1
ATOM 707 C CA . GLN A 1 83 ? 10.159 -2.739 -22.523 1.00 93.06 83 GLN A CA 1
ATOM 708 C C . GLN A 1 83 ? 10.256 -1.228 -22.759 1.00 93.06 83 GLN A C 1
ATOM 710 O O . GLN A 1 83 ? 10.404 -0.807 -23.909 1.00 93.06 83 GLN A O 1
ATOM 715 N N . VAL A 1 84 ? 10.240 -0.426 -21.689 1.00 92.94 84 VAL A N 1
ATOM 716 C CA . VAL A 1 84 ? 10.420 1.031 -21.760 1.00 92.94 84 VAL A CA 1
ATOM 717 C C . VAL A 1 84 ? 11.778 1.372 -22.370 1.00 92.94 84 VAL A C 1
ATOM 719 O O . VAL A 1 84 ? 11.819 2.092 -23.363 1.00 92.94 84 VAL A O 1
ATOM 722 N N . SER A 1 85 ? 12.876 0.780 -21.886 1.00 93.56 85 SER A N 1
ATOM 723 C CA . SER A 1 85 ? 14.211 1.026 -22.452 1.00 93.56 85 SER A CA 1
ATOM 724 C C . SER A 1 85 ? 14.286 0.668 -23.939 1.00 93.56 85 SER A C 1
ATOM 726 O O . SER A 1 85 ? 14.792 1.450 -24.740 1.00 93.56 85 SER A O 1
ATOM 728 N N . LYS A 1 86 ? 13.730 -0.484 -24.349 1.00 95.06 86 LYS A N 1
ATOM 729 C CA . LYS A 1 86 ? 13.664 -0.867 -25.772 1.00 95.06 86 LYS A CA 1
ATOM 730 C C . LYS A 1 86 ? 12.884 0.154 -26.599 1.00 95.06 86 LYS A C 1
ATOM 732 O O . LYS A 1 86 ? 13.277 0.444 -27.726 1.00 95.06 86 LYS A O 1
ATOM 737 N N . ARG A 1 87 ? 11.781 0.686 -26.064 1.00 94.25 87 ARG A N 1
ATOM 738 C CA . ARG A 1 87 ? 10.978 1.714 -26.733 1.00 94.25 87 ARG A CA 1
ATOM 739 C C . ARG A 1 87 ? 11.763 3.014 -26.890 1.00 94.25 87 ARG A C 1
ATOM 741 O O . ARG A 1 87 ? 11.862 3.502 -28.006 1.00 94.25 87 ARG A O 1
ATOM 748 N N . GLU A 1 88 ? 12.375 3.514 -25.824 1.00 95.81 88 GLU A N 1
ATOM 749 C CA . GLU A 1 88 ? 13.181 4.739 -25.859 1.00 95.81 88 GLU A CA 1
ATOM 750 C C . GLU A 1 88 ? 14.367 4.641 -26.829 1.00 95.81 88 GLU A C 1
ATOM 752 O O . GLU A 1 88 ? 14.716 5.619 -27.489 1.00 95.81 88 GLU A O 1
ATOM 757 N N . MET A 1 89 ? 14.985 3.459 -26.950 1.00 94.69 89 MET A N 1
ATOM 758 C CA . MET A 1 89 ? 16.054 3.228 -27.926 1.00 94.69 89 MET A CA 1
ATOM 759 C C . MET A 1 89 ? 15.541 3.332 -29.367 1.00 94.69 89 MET A C 1
ATOM 761 O O . MET A 1 89 ? 16.218 3.923 -30.203 1.00 94.69 89 MET A O 1
ATOM 765 N N . ARG A 1 90 ? 14.346 2.798 -29.666 1.00 95.75 90 ARG A N 1
ATOM 766 C CA . ARG A 1 90 ? 13.715 2.948 -30.994 1.00 95.75 90 ARG A CA 1
ATOM 767 C C . ARG A 1 90 ? 13.338 4.398 -31.285 1.00 95.75 90 ARG A C 1
ATOM 769 O O . ARG A 1 90 ? 13.520 4.856 -32.407 1.00 95.75 90 ARG A O 1
ATOM 776 N N . ASP A 1 91 ? 12.855 5.104 -30.268 1.00 96.81 91 ASP A N 1
ATOM 777 C CA . ASP A 1 91 ? 12.411 6.495 -30.376 1.00 96.81 91 ASP A CA 1
ATOM 778 C C . ASP A 1 91 ? 13.599 7.488 -30.345 1.00 96.81 91 ASP A C 1
ATOM 780 O O . ASP A 1 91 ? 13.399 8.695 -30.451 1.00 96.81 91 ASP A O 1
ATOM 784 N N . ASN A 1 92 ? 14.845 6.999 -30.228 1.00 94.44 92 ASN A N 1
ATOM 785 C CA . ASN A 1 92 ? 16.079 7.785 -30.067 1.00 94.44 92 ASN A CA 1
ATOM 786 C C . ASN A 1 92 ? 16.053 8.769 -28.878 1.00 94.44 92 ASN A C 1
ATOM 788 O O . ASN A 1 92 ? 16.749 9.785 -28.879 1.00 94.44 92 ASN A O 1
ATOM 792 N N . THR A 1 93 ? 15.267 8.468 -27.843 1.00 95.12 93 THR A N 1
ATOM 793 C CA . THR A 1 93 ? 15.143 9.276 -26.616 1.00 95.12 93 THR A CA 1
ATOM 794 C C . THR A 1 93 ? 15.870 8.669 -25.418 1.00 95.12 93 THR A C 1
ATOM 796 O O . THR A 1 93 ? 15.975 9.324 -24.378 1.00 95.12 93 THR A O 1
ATOM 799 N N . TYR A 1 94 ? 16.400 7.449 -25.557 1.00 93.31 94 TYR A N 1
ATOM 800 C CA . TYR A 1 94 ? 17.081 6.728 -24.482 1.00 93.31 94 TYR A CA 1
ATOM 801 C C . TYR A 1 94 ? 18.256 7.519 -23.897 1.00 93.31 94 TYR A C 1
ATOM 803 O O . TYR A 1 94 ? 19.147 7.980 -24.614 1.00 93.31 94 TYR A O 1
ATOM 811 N N . ARG A 1 95 ? 18.288 7.626 -22.564 1.00 90.38 95 ARG A N 1
ATOM 812 C CA . ARG A 1 95 ? 19.382 8.254 -21.815 1.00 90.38 95 ARG A CA 1
ATOM 813 C C . ARG A 1 95 ? 20.039 7.224 -20.898 1.00 90.38 95 ARG A C 1
ATOM 815 O O . ARG A 1 95 ? 19.362 6.678 -20.028 1.00 90.38 95 ARG A O 1
ATOM 822 N N . PRO A 1 96 ? 21.350 6.964 -21.032 1.00 87.44 96 PRO A N 1
ATOM 823 C CA . PRO A 1 96 ? 22.029 6.023 -20.158 1.00 87.44 96 PRO A CA 1
ATOM 824 C C . PRO A 1 96 ? 22.100 6.556 -18.724 1.00 87.44 96 PRO A C 1
ATOM 826 O O . PRO A 1 96 ? 22.173 7.765 -18.483 1.00 87.44 96 PRO A O 1
ATOM 829 N N . ARG A 1 97 ? 22.141 5.635 -17.757 1.00 84.38 97 ARG A N 1
ATOM 830 C CA . ARG A 1 97 ? 22.387 5.978 -16.354 1.00 84.38 97 ARG A CA 1
ATOM 831 C C . ARG A 1 97 ? 23.741 6.680 -16.223 1.00 84.38 97 ARG A C 1
ATOM 833 O O . ARG A 1 97 ? 24.769 6.131 -16.620 1.00 84.38 97 ARG A O 1
ATOM 840 N N . LYS A 1 98 ? 23.731 7.855 -15.596 1.00 88.38 98 LYS A N 1
ATOM 841 C CA . LYS A 1 98 ? 24.920 8.604 -15.173 1.00 88.38 98 LYS A CA 1
ATOM 842 C C . LYS A 1 98 ? 25.709 7.803 -14.136 1.00 88.38 98 LYS A C 1
ATOM 844 O O . LYS A 1 98 ? 25.342 7.772 -12.960 1.00 88.38 98 LYS A O 1
ATOM 849 N N . ARG A 1 99 ? 26.745 7.082 -14.576 1.00 84.12 99 ARG A N 1
ATOM 850 C CA . ARG A 1 99 ? 27.555 6.194 -13.719 1.00 84.12 99 ARG A CA 1
ATOM 851 C C . ARG A 1 99 ? 28.298 6.966 -12.631 1.00 84.12 99 ARG A C 1
ATOM 853 O O . ARG A 1 99 ? 28.498 6.437 -11.547 1.00 84.12 99 ARG A O 1
ATOM 860 N N . GLU A 1 100 ? 28.632 8.221 -12.893 1.00 84.56 100 GLU A N 1
ATOM 861 C CA . GLU A 1 100 ? 29.265 9.150 -11.961 1.00 84.56 100 GLU A CA 1
ATOM 862 C C . GLU A 1 100 ? 28.411 9.465 -10.720 1.00 84.56 100 GLU A C 1
ATOM 864 O O . GLU A 1 100 ? 28.959 9.833 -9.683 1.00 84.56 100 GLU A O 1
ATOM 869 N N . LEU A 1 101 ? 27.086 9.286 -10.806 1.00 83.75 101 LEU A N 1
ATOM 870 C CA . LEU A 1 101 ? 26.156 9.462 -9.687 1.00 83.75 101 LEU A CA 1
ATOM 871 C C . LEU A 1 101 ? 25.914 8.162 -8.907 1.00 83.75 101 LEU A C 1
ATOM 873 O O . LEU A 1 101 ? 25.238 8.186 -7.887 1.00 83.75 101 LEU A O 1
ATOM 877 N N . ALA A 1 102 ? 26.425 7.013 -9.366 1.00 81.75 102 ALA A N 1
ATOM 878 C CA . ALA A 1 102 ? 26.176 5.733 -8.698 1.00 81.75 102 ALA A CA 1
ATOM 879 C C . ALA A 1 102 ? 26.851 5.636 -7.321 1.00 81.75 102 ALA A C 1
ATOM 881 O O . ALA A 1 102 ? 26.355 4.919 -6.459 1.00 81.75 102 ALA A O 1
ATOM 882 N N . SER A 1 103 ? 27.948 6.366 -7.117 1.00 82.19 103 SER A N 1
ATOM 883 C CA . SER A 1 103 ? 28.639 6.511 -5.832 1.00 82.19 103 SER A CA 1
ATOM 884 C C . SER A 1 103 ? 28.180 7.742 -5.046 1.00 82.19 103 SER A C 1
ATOM 886 O O . SER A 1 103 ? 28.875 8.167 -4.128 1.00 82.19 103 SER A O 1
ATOM 888 N N . GLN A 1 104 ? 27.049 8.356 -5.413 1.00 85.94 104 GLN A N 1
ATOM 889 C CA . GLN A 1 104 ? 26.513 9.528 -4.727 1.00 85.94 104 GLN A CA 1
ATOM 890 C C . GLN A 1 104 ? 25.142 9.223 -4.117 1.00 85.94 104 GLN A C 1
ATOM 892 O O . GLN A 1 104 ? 24.263 8.691 -4.793 1.00 85.94 104 GLN A O 1
ATOM 897 N N . ALA A 1 105 ? 24.938 9.600 -2.856 1.00 82.25 105 ALA A N 1
ATOM 898 C CA . ALA A 1 105 ? 23.643 9.573 -2.182 1.00 82.25 105 ALA A CA 1
ATOM 899 C C . ALA A 1 105 ? 23.381 10.953 -1.577 1.00 82.25 105 ALA A C 1
ATOM 901 O O . ALA A 1 105 ? 24.261 11.527 -0.946 1.00 82.25 105 ALA A O 1
ATOM 902 N N . PHE A 1 106 ? 22.192 11.513 -1.818 1.00 84.06 106 PHE A N 1
ATOM 903 C CA . PHE A 1 106 ? 21.815 12.857 -1.351 1.00 84.06 106 PHE A CA 1
ATOM 904 C C . PHE A 1 106 ? 22.828 13.972 -1.699 1.00 84.06 106 PHE A C 1
ATOM 906 O O . PHE A 1 106 ? 22.927 14.969 -0.996 1.00 84.06 106 PHE A O 1
ATOM 913 N N . GLY A 1 107 ? 23.563 13.823 -2.808 1.00 80.81 107 GLY A N 1
ATOM 914 C CA . GLY A 1 107 ? 24.572 14.792 -3.257 1.00 80.81 107 GLY A CA 1
ATOM 915 C C . GLY A 1 107 ? 25.967 14.609 -2.647 1.00 80.81 107 GLY A C 1
ATOM 916 O O . GLY A 1 107 ? 26.892 15.310 -3.052 1.00 80.81 107 GLY A O 1
ATOM 917 N N . GLU A 1 108 ? 26.151 13.649 -1.742 1.00 81.00 108 GLU A N 1
ATOM 918 C CA . GLU A 1 108 ? 27.444 13.331 -1.134 1.00 81.00 108 GLU A CA 1
ATOM 919 C C . GLU A 1 108 ? 28.014 12.023 -1.683 1.00 81.00 108 GLU A C 1
ATOM 921 O O . GLU A 1 108 ? 27.274 11.125 -2.088 1.00 81.00 108 GLU A O 1
ATOM 926 N N . LYS A 1 109 ? 29.347 11.903 -1.709 1.00 81.88 109 LYS A N 1
ATOM 927 C CA . LYS A 1 109 ? 30.008 10.651 -2.092 1.00 81.88 109 LYS A CA 1
ATOM 928 C C . LYS A 1 109 ? 29.816 9.614 -0.991 1.00 81.88 109 LYS A C 1
ATOM 930 O O . LYS A 1 109 ? 30.240 9.829 0.140 1.00 81.88 109 LYS A O 1
ATOM 935 N N . VAL A 1 110 ? 29.244 8.478 -1.358 1.00 77.69 110 VAL A N 1
ATOM 936 C CA . VAL A 1 110 ? 29.214 7.277 -0.527 1.00 77.69 110 VAL A CA 1
ATOM 937 C C . VAL A 1 110 ? 30.567 6.589 -0.704 1.00 77.69 110 VAL A C 1
ATOM 939 O O . VAL A 1 110 ? 30.887 6.151 -1.812 1.00 77.69 110 VAL A O 1
ATOM 942 N N . LEU A 1 111 ? 31.386 6.615 0.352 1.00 63.38 111 LEU A N 1
ATOM 943 C CA . LEU A 1 111 ? 32.670 5.908 0.437 1.00 63.38 111 LEU A CA 1
ATOM 944 C C . LEU A 1 111 ? 32.465 4.391 0.485 1.00 63.38 111 LEU A C 1
ATOM 946 O O . LEU A 1 111 ? 31.520 3.952 1.178 1.00 63.38 111 LEU A O 1
#